Protein AF-A0A1T4NR89-F1 (afdb_monomer_lite)

Sequence (50 aa):
MDVQVGDEVRQGDVIGAVGATGRATGPHLHWGMNWLTVRIDPLLVLERGG

Structure (mmCIF, N/CA/C/O backbone):
data_AF-A0A1T4NR89-F1
#
_entry.id   AF-A0A1T4NR89-F1
#
loop_
_atom_site.group_PDB
_atom_site.id
_atom_site.type_symbol
_atom_site.label_atom_id
_atom_site.label_alt_id
_atom_site.label_comp_id
_atom_site.label_asym_id
_atom_site.label_entity_id
_atom_site.label_seq_id
_atom_site.pdbx_PDB_ins_code
_atom_site.Cartn_x
_atom_site.Cartn_y
_atom_site.Cartn_z
_atom_site.occupancy
_atom_site.B_iso_or_equiv
_atom_site.auth_seq_id
_atom_site.auth_comp_id
_atom_site.auth_asym_id
_atom_site.auth_atom_id
_atom_site.pdbx_PDB_model_num
ATOM 1 N N . MET A 1 1 ? -7.647 -10.376 5.794 1.00 73.12 1 MET A N 1
ATOM 2 C CA . MET A 1 1 ? -7.849 -9.319 4.786 1.00 73.12 1 MET A CA 1
ATOM 3 C C . MET A 1 1 ? -9.314 -8.998 4.839 1.00 73.12 1 MET A C 1
ATOM 5 O O . MET A 1 1 ? -10.101 -9.936 4.832 1.00 73.12 1 MET A O 1
ATOM 9 N N . ASP A 1 2 ? -9.643 -7.721 4.982 1.00 90.69 2 ASP A N 1
ATOM 10 C CA . ASP A 1 2 ? -11.017 -7.295 5.272 1.00 90.69 2 ASP A CA 1
ATOM 11 C C . ASP A 1 2 ? -11.855 -7.129 3.990 1.00 90.69 2 ASP A C 1
ATOM 13 O O . ASP A 1 2 ? -13.048 -6.865 4.060 1.00 90.69 2 ASP A O 1
ATOM 17 N N . VAL A 1 3 ? -11.229 -7.352 2.827 1.00 96.31 3 VAL A N 1
ATOM 18 C CA . VAL A 1 3 ? -11.832 -7.407 1.487 1.00 96.31 3 VAL A CA 1
ATOM 19 C C . VAL A 1 3 ? -11.350 -8.646 0.727 1.00 96.31 3 VAL A C 1
ATOM 21 O O . VAL A 1 3 ? -10.313 -9.234 1.062 1.00 96.31 3 VAL A O 1
ATOM 24 N N . GLN A 1 4 ? -12.076 -9.019 -0.325 1.00 97.00 4 GLN A N 1
ATOM 25 C CA . GLN A 1 4 ? -11.787 -10.147 -1.216 1.00 97.00 4 GLN A CA 1
ATOM 26 C C . GLN A 1 4 ? -11.747 -9.713 -2.695 1.00 97.00 4 GLN A C 1
ATOM 28 O O . GLN A 1 4 ? -12.196 -8.635 -3.081 1.00 97.00 4 GLN A O 1
ATOM 33 N N . VAL A 1 5 ? -11.160 -10.558 -3.550 1.00 96.62 5 VAL A N 1
ATOM 34 C CA . VAL A 1 5 ? -11.071 -10.284 -4.994 1.00 96.62 5 VAL A CA 1
ATOM 35 C C . VAL A 1 5 ? -12.474 -10.207 -5.591 1.00 96.62 5 VAL A C 1
ATOM 37 O O . VAL A 1 5 ? -13.247 -11.153 -5.479 1.00 96.62 5 VAL A O 1
ATOM 40 N N . GLY A 1 6 ? -12.754 -9.099 -6.274 1.00 97.38 6 GLY A N 1
ATOM 41 C CA . GLY A 1 6 ? -14.053 -8.827 -6.888 1.00 97.38 6 GLY A CA 1
ATOM 42 C C . GLY A 1 6 ? -14.926 -7.857 -6.093 1.00 97.38 6 GLY A C 1
ATOM 43 O O . GLY A 1 6 ? -15.915 -7.386 -6.647 1.00 97.38 6 GLY A O 1
ATOM 44 N N . ASP A 1 7 ? -14.554 -7.510 -4.858 1.00 97.75 7 ASP A N 1
ATOM 45 C CA . ASP A 1 7 ? -15.259 -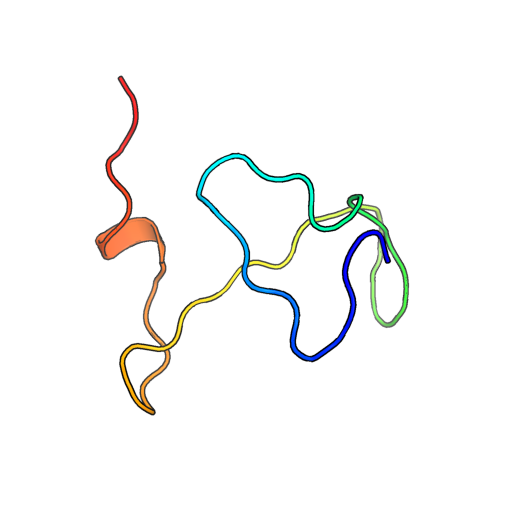6.473 -4.106 1.00 97.75 7 ASP A CA 1
ATOM 46 C C . ASP A 1 7 ? -15.038 -5.089 -4.739 1.00 97.75 7 ASP A C 1
ATOM 48 O O . ASP A 1 7 ? -13.915 -4.704 -5.082 1.00 97.75 7 ASP A O 1
ATOM 52 N N . GLU A 1 8 ? -16.118 -4.317 -4.860 1.00 97.50 8 GLU A N 1
ATOM 53 C CA . GLU A 1 8 ? -16.050 -2.885 -5.145 1.00 97.50 8 GLU A CA 1
ATOM 54 C C . GLU A 1 8 ? -15.786 -2.127 -3.837 1.00 97.50 8 GLU A C 1
ATOM 56 O O . GLU A 1 8 ? -16.508 -2.310 -2.857 1.00 97.50 8 GLU A O 1
ATOM 61 N N . VAL A 1 9 ? -14.767 -1.264 -3.823 1.00 96.38 9 VAL A N 1
ATOM 62 C CA . VAL A 1 9 ? -14.381 -0.457 -2.654 1.00 96.38 9 VAL A CA 1
ATOM 63 C C . VAL A 1 9 ? -14.560 1.029 -2.938 1.00 96.38 9 VAL A C 1
ATOM 65 O O . VAL A 1 9 ? -14.351 1.497 -4.060 1.00 96.38 9 VAL A O 1
ATOM 68 N N . ARG A 1 10 ? -14.922 1.792 -1.910 1.00 97.12 10 ARG A N 1
ATOM 69 C CA . ARG A 1 10 ? -15.096 3.245 -1.953 1.00 97.12 10 ARG A CA 1
ATOM 70 C C . ARG A 1 10 ? -14.001 3.937 -1.152 1.00 97.12 10 ARG A C 1
ATOM 72 O O . ARG A 1 10 ? -13.366 3.357 -0.273 1.00 97.12 10 ARG A O 1
ATOM 79 N N . GLN A 1 11 ? -13.759 5.210 -1.462 1.00 94.25 11 GLN A N 1
ATOM 80 C CA . GLN A 1 11 ? -12.810 6.010 -0.692 1.00 94.25 11 GLN A CA 1
ATOM 81 C C . GLN A 1 11 ? -13.238 6.059 0.781 1.00 94.25 11 GLN A C 1
ATOM 83 O O . GLN A 1 11 ? -14.369 6.427 1.087 1.00 94.25 11 GLN A O 1
ATOM 88 N N . GLY A 1 12 ? -12.308 5.719 1.675 1.00 93.75 12 GLY A N 1
ATOM 89 C CA . GLY A 1 12 ? -12.546 5.660 3.119 1.00 93.75 12 GLY A CA 1
ATOM 90 C C . GLY A 1 12 ? -12.846 4.259 3.655 1.00 93.75 12 GLY A C 1
ATOM 91 O O . GLY A 1 12 ? -12.782 4.072 4.869 1.00 93.75 12 GLY A O 1
ATOM 92 N N . ASP A 1 13 ? -13.103 3.274 2.790 1.00 97.06 13 ASP A N 1
ATOM 93 C CA . ASP A 1 13 ? -13.324 1.897 3.229 1.00 97.06 13 ASP A CA 1
ATOM 94 C C . ASP A 1 13 ? -12.047 1.287 3.829 1.00 97.06 13 ASP A C 1
ATOM 96 O O . ASP A 1 13 ? -10.929 1.475 3.334 1.00 97.06 13 ASP A O 1
ATOM 100 N N . VAL A 1 14 ? -12.216 0.515 4.904 1.00 96.06 14 VAL A N 1
ATOM 101 C CA . VAL A 1 14 ? -11.126 -0.249 5.518 1.00 96.06 14 VAL A CA 1
ATOM 102 C C . VAL A 1 14 ? -10.899 -1.518 4.705 1.00 96.06 14 VAL A C 1
ATOM 104 O O . VAL A 1 14 ? -11.758 -2.391 4.657 1.00 96.06 14 VAL A O 1
ATOM 107 N N . ILE A 1 15 ? -9.720 -1.631 4.094 1.00 96.00 15 ILE A N 1
ATOM 108 C CA . ILE A 1 15 ? -9.349 -2.781 3.247 1.00 96.00 15 ILE A CA 1
ATOM 109 C C . ILE A 1 15 ? -8.352 -3.740 3.919 1.00 96.00 15 ILE A C 1
ATOM 111 O O . ILE A 1 15 ? -8.032 -4.808 3.391 1.00 96.00 15 ILE A O 1
ATOM 115 N N . GLY A 1 16 ? -7.827 -3.366 5.085 1.00 95.06 16 GLY A N 1
ATOM 116 C CA . GLY A 1 16 ? -6.852 -4.151 5.829 1.00 95.06 16 GLY A CA 1
ATOM 117 C C . GLY A 1 16 ? -6.134 -3.350 6.911 1.00 95.06 16 GLY A C 1
ATOM 1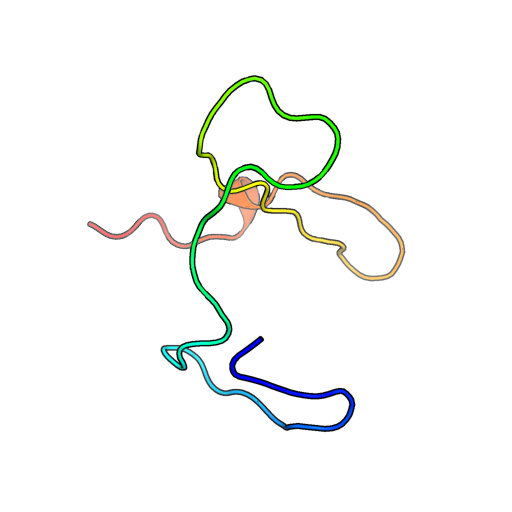18 O O . GLY A 1 16 ? -6.245 -2.126 6.989 1.00 95.06 16 GLY A O 1
ATOM 119 N N . ALA A 1 17 ? -5.338 -4.057 7.710 1.00 95.81 17 ALA A N 1
ATOM 120 C CA . ALA A 1 17 ? -4.464 -3.478 8.724 1.00 95.81 17 ALA A CA 1
ATOM 121 C C . ALA A 1 17 ? -2.995 -3.448 8.266 1.00 95.81 17 ALA A C 1
ATOM 123 O O . ALA A 1 17 ? -2.536 -4.314 7.518 1.00 95.81 17 ALA A O 1
ATOM 124 N N . VAL A 1 18 ? -2.238 -2.469 8.769 1.00 96.81 18 VAL A N 1
ATOM 125 C CA . VAL A 1 18 ? -0.772 -2.433 8.640 1.00 96.81 18 VAL A CA 1
ATOM 126 C C . VAL A 1 18 ? -0.158 -3.648 9.339 1.00 96.81 18 VAL A C 1
ATOM 128 O O . VAL A 1 18 ? -0.646 -4.096 10.376 1.00 96.81 18 VAL A O 1
ATOM 131 N N . GLY A 1 19 ? 0.943 -4.166 8.795 1.00 96.19 19 GLY A N 1
ATOM 132 C CA . GLY A 1 19 ? 1.625 -5.329 9.351 1.00 96.19 19 GLY A CA 1
ATOM 133 C C . GLY A 1 19 ? 3.119 -5.362 9.045 1.00 96.19 19 GLY A C 1
ATOM 134 O O . GLY A 1 19 ? 3.716 -4.372 8.628 1.00 96.19 19 GLY A O 1
ATOM 135 N N . ALA A 1 20 ? 3.718 -6.528 9.281 1.00 97.56 20 ALA A N 1
ATOM 136 C CA . ALA A 1 20 ? 5.143 -6.800 9.069 1.00 97.56 20 ALA A CA 1
ATOM 137 C C . ALA A 1 20 ? 5.379 -8.199 8.465 1.00 97.56 20 ALA A C 1
ATOM 139 O O . ALA A 1 20 ? 6.407 -8.828 8.700 1.00 97.56 20 ALA A O 1
ATOM 140 N N . THR A 1 21 ? 4.404 -8.736 7.730 1.00 94.75 21 THR A N 1
ATOM 141 C CA . THR A 1 21 ? 4.522 -10.053 7.090 1.00 94.75 21 THR A CA 1
ATOM 142 C C . THR A 1 21 ? 5.431 -9.998 5.858 1.00 94.75 21 THR A C 1
ATOM 144 O O . THR A 1 21 ? 5.443 -9.001 5.139 1.00 94.75 21 THR A O 1
ATOM 147 N N . GLY A 1 22 ? 6.140 -11.091 5.557 1.00 92.94 22 GLY A N 1
ATOM 148 C CA . GLY A 1 22 ? 7.048 -11.173 4.407 1.00 92.94 22 GLY A CA 1
ATOM 149 C C . GLY A 1 22 ? 8.442 -10.621 4.717 1.00 92.94 22 GLY A C 1
ATOM 150 O O . GLY A 1 22 ? 8.979 -10.842 5.799 1.00 92.94 22 GLY A O 1
ATOM 151 N N . ARG A 1 23 ? 9.065 -9.931 3.754 1.00 96.06 23 ARG A N 1
ATOM 152 C CA . ARG A 1 23 ? 10.408 -9.351 3.920 1.00 96.06 23 ARG A CA 1
ATOM 153 C C . ARG A 1 23 ? 10.306 -7.953 4.528 1.00 96.06 23 ARG A C 1
ATOM 155 O O . ARG A 1 23 ? 10.361 -6.960 3.810 1.00 96.06 23 ARG A O 1
ATOM 162 N N . ALA A 1 24 ? 10.152 -7.899 5.844 1.00 97.00 24 ALA A N 1
ATOM 163 C CA . ALA A 1 24 ? 10.039 -6.666 6.614 1.00 97.00 24 ALA A CA 1
ATOM 1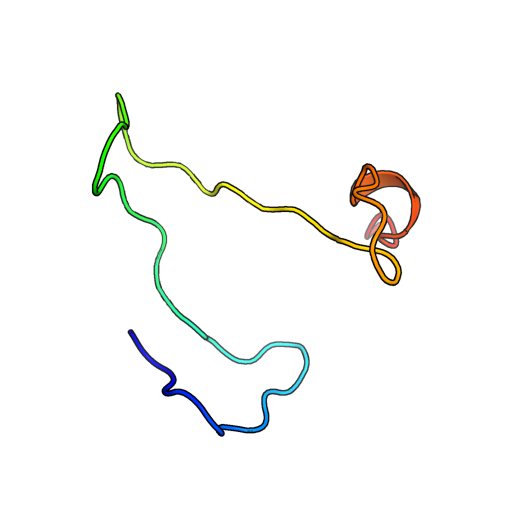64 C C . ALA A 1 24 ? 10.932 -6.725 7.862 1.00 97.00 24 ALA A C 1
ATOM 166 O O . ALA A 1 24 ? 11.091 -7.783 8.462 1.00 97.00 24 ALA A O 1
ATOM 167 N N . THR A 1 25 ? 11.501 -5.588 8.267 1.00 96.94 25 THR A N 1
ATOM 168 C CA . THR A 1 25 ? 12.249 -5.447 9.534 1.00 96.94 25 THR A CA 1
ATOM 169 C C . THR A 1 25 ? 11.373 -4.962 10.693 1.00 96.94 25 THR A C 1
ATOM 171 O O . THR A 1 25 ? 11.793 -5.020 11.844 1.00 96.94 25 THR A O 1
ATOM 174 N N . GLY A 1 26 ? 10.156 -4.495 10.404 1.00 97.00 26 GLY A N 1
ATOM 175 C CA . GLY A 1 26 ? 9.177 -4.016 11.378 1.00 97.00 26 GLY A CA 1
ATOM 176 C C . GLY A 1 26 ? 7.882 -3.538 10.704 1.00 97.00 26 GLY A C 1
ATOM 177 O O . GLY A 1 26 ? 7.802 -3.559 9.469 1.00 97.00 26 GLY A O 1
ATOM 178 N N . PRO A 1 27 ? 6.864 -3.123 11.485 1.00 97.69 27 PRO A N 1
ATOM 179 C CA . PRO A 1 27 ? 5.571 -2.689 10.957 1.00 9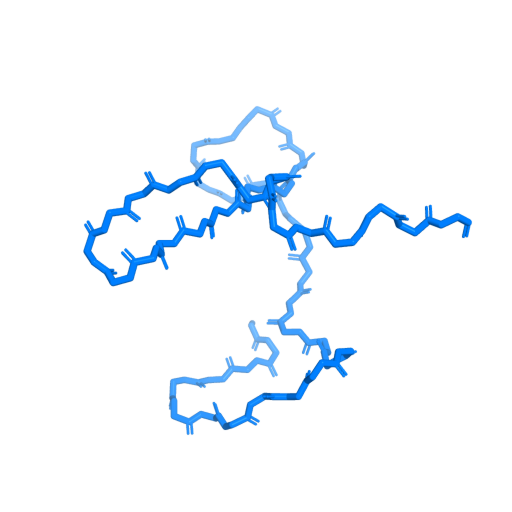7.69 27 PRO A CA 1
ATOM 180 C C . PRO A 1 27 ? 5.686 -1.441 10.082 1.00 97.69 27 PRO A C 1
ATOM 182 O O . PRO A 1 27 ? 6.197 -0.414 10.523 1.00 97.69 27 PRO A O 1
ATOM 185 N N . HIS A 1 28 ? 5.201 -1.526 8.845 1.00 97.06 28 HIS A N 1
ATOM 186 C CA . HIS A 1 28 ? 5.150 -0.394 7.921 1.00 97.06 28 HIS A CA 1
ATOM 187 C C . HIS A 1 28 ? 4.097 -0.619 6.831 1.00 97.06 28 HIS A C 1
ATOM 189 O O . HIS A 1 28 ? 3.697 -1.750 6.553 1.00 97.06 28 HIS A O 1
ATOM 195 N N . LEU A 1 29 ? 3.667 0.468 6.189 1.00 95.00 29 LEU A N 1
ATOM 196 C CA . LEU A 1 29 ? 2.827 0.423 4.997 1.00 95.00 29 LEU A CA 1
ATOM 197 C C . LEU A 1 29 ? 3.699 0.643 3.761 1.00 95.00 29 LEU A C 1
ATOM 199 O O . LEU A 1 29 ? 4.318 1.695 3.613 1.00 95.00 29 LEU A O 1
ATOM 203 N N . HIS A 1 30 ? 3.717 -0.328 2.851 1.00 94.06 30 HIS A N 1
ATOM 204 C CA . HIS A 1 30 ? 4.169 -0.087 1.487 1.00 94.06 30 HIS A CA 1
ATOM 205 C C . HIS A 1 30 ? 2.965 0.305 0.634 1.00 94.06 30 HIS A C 1
ATOM 207 O O . HIS A 1 30 ? 2.039 -0.487 0.471 1.00 94.06 30 HIS A O 1
ATOM 213 N N . TRP A 1 31 ? 2.989 1.506 0.066 1.00 92.69 31 TRP A N 1
ATOM 214 C CA . TRP A 1 31 ? 1.938 1.995 -0.816 1.00 92.69 31 TRP A CA 1
ATOM 215 C C . TRP A 1 31 ? 2.540 2.472 -2.139 1.00 92.69 31 TRP A C 1
ATOM 217 O O . TRP A 1 31 ? 3.615 3.069 -2.172 1.00 92.69 31 TRP A O 1
ATOM 227 N N . GLY A 1 32 ? 1.879 2.148 -3.247 1.00 94.69 32 GLY A N 1
ATOM 228 C CA . GLY A 1 32 ? 2.356 2.453 -4.589 1.00 94.69 32 GLY A CA 1
ATOM 229 C C . GLY A 1 32 ? 1.211 2.521 -5.588 1.00 94.69 32 GLY A C 1
ATOM 230 O O . GLY A 1 32 ? 0.148 1.949 -5.359 1.00 94.69 32 GLY A O 1
ATOM 231 N N . MET A 1 33 ? 1.453 3.207 -6.701 1.00 95.69 33 MET A N 1
ATOM 232 C CA . MET A 1 33 ? 0.457 3.469 -7.732 1.00 95.69 33 MET A CA 1
ATOM 233 C C . MET A 1 33 ? 1.035 3.188 -9.116 1.00 95.69 33 MET A C 1
ATOM 235 O O . MET A 1 33 ? 2.201 3.484 -9.391 1.00 95.69 33 MET A O 1
ATOM 239 N N . ASN A 1 34 ? 0.184 2.656 -9.990 1.00 95.81 34 ASN A N 1
ATOM 240 C CA . ASN A 1 34 ? 0.443 2.599 -11.418 1.00 95.81 34 ASN A CA 1
ATOM 241 C C . ASN A 1 34 ? -0.560 3.504 -12.137 1.00 95.81 34 ASN A C 1
ATOM 243 O O . ASN A 1 34 ? -1.761 3.409 -11.888 1.00 95.81 34 ASN A O 1
ATOM 247 N N . TRP A 1 35 ? -0.071 4.347 -13.044 1.00 94.75 35 TRP A N 1
ATOM 248 C CA . TRP A 1 35 ? -0.897 4.980 -14.063 1.00 94.75 35 TRP A CA 1
ATOM 249 C C . TRP A 1 35 ? -0.811 4.127 -15.323 1.00 94.75 35 TRP A C 1
ATOM 251 O O . TRP A 1 35 ? 0.246 4.046 -15.957 1.00 94.75 35 TRP A O 1
ATOM 261 N N . LEU A 1 36 ? -1.905 3.441 -15.658 1.00 94.75 36 LEU A N 1
ATOM 262 C CA . LEU A 1 36 ? -1.893 2.357 -16.643 1.00 94.75 36 LEU A CA 1
ATOM 263 C C . LEU A 1 36 ? -0.823 1.312 -16.266 1.00 94.75 36 LEU A C 1
ATOM 265 O O . LEU A 1 36 ? -0.892 0.702 -15.201 1.00 94.75 36 LEU A O 1
ATOM 269 N N . THR A 1 37 ? 0.183 1.115 -17.116 1.00 96.56 37 THR A N 1
ATOM 270 C CA . THR A 1 37 ? 1.283 0.164 -16.908 1.00 96.56 37 THR A CA 1
ATOM 271 C C . THR A 1 37 ? 2.546 0.809 -16.336 1.00 96.56 37 THR A C 1
ATOM 273 O O . THR A 1 37 ? 3.568 0.138 -16.216 1.00 96.56 37 THR A O 1
ATOM 276 N N . VAL A 1 38 ? 2.515 2.106 -16.013 1.00 96.94 38 VAL A N 1
ATOM 277 C CA . VAL A 1 38 ? 3.687 2.858 -15.553 1.00 96.94 38 VAL A CA 1
ATOM 278 C C . VAL A 1 38 ? 3.589 3.106 -14.057 1.00 96.94 38 VAL A C 1
ATOM 280 O O . VAL A 1 38 ? 2.616 3.685 -13.579 1.00 96.94 38 VAL A O 1
ATOM 283 N N . ARG A 1 39 ? 4.621 2.709 -13.312 1.00 96.69 39 ARG A N 1
ATOM 284 C CA . ARG A 1 39 ? 4.734 3.044 -11.892 1.00 96.69 39 ARG A CA 1
ATOM 285 C C . ARG A 1 39 ? 5.112 4.514 -11.739 1.00 96.69 39 ARG A C 1
ATOM 287 O O . ARG A 1 39 ? 6.097 4.955 -12.326 1.00 96.69 39 ARG A O 1
ATOM 294 N N . ILE A 1 40 ? 4.353 5.244 -10.930 1.00 95.38 40 ILE A N 1
ATOM 295 C CA . ILE A 1 40 ? 4.602 6.658 -10.629 1.00 95.38 40 ILE A CA 1
ATOM 296 C C . ILE A 1 40 ? 4.739 6.865 -9.121 1.00 95.38 40 ILE A C 1
ATOM 298 O O . ILE A 1 40 ? 4.306 6.020 -8.335 1.00 95.38 40 ILE A O 1
ATOM 302 N N . ASP A 1 41 ? 5.346 7.984 -8.721 1.00 94.81 41 ASP A N 1
ATOM 303 C CA . ASP A 1 41 ? 5.328 8.427 -7.326 1.00 94.81 41 ASP A CA 1
ATOM 304 C C . ASP A 1 41 ? 3.892 8.846 -6.949 1.00 94.81 41 ASP A C 1
ATOM 306 O O . ASP A 1 41 ? 3.379 9.818 -7.518 1.00 94.81 41 ASP A O 1
ATOM 310 N N . PRO A 1 42 ? 3.223 8.141 -6.013 1.00 93.38 42 PRO A N 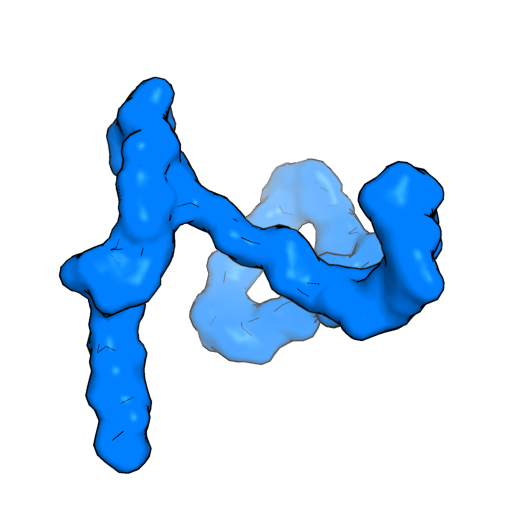1
ATOM 311 C CA . PRO A 1 42 ? 1.855 8.469 -5.619 1.00 93.38 42 PRO A CA 1
ATOM 312 C C . PRO A 1 42 ? 1.708 9.882 -5.036 1.00 93.38 42 PRO A C 1
ATOM 314 O O . PRO A 1 42 ? 0.635 10.475 -5.129 1.00 93.38 42 PRO A O 1
ATOM 317 N N . LEU A 1 43 ? 2.772 10.452 -4.455 1.00 92.38 43 LEU A N 1
ATOM 318 C CA . LEU A 1 43 ? 2.730 11.784 -3.845 1.00 92.38 43 LEU A CA 1
ATOM 319 C C . LEU A 1 43 ? 2.581 12.916 -4.871 1.00 92.38 43 LEU A C 1
ATOM 321 O O . LEU A 1 43 ? 2.275 14.040 -4.480 1.00 92.38 43 LEU A O 1
ATOM 325 N N . LEU A 1 44 ? 2.785 12.640 -6.164 1.00 91.62 44 LEU A N 1
ATOM 326 C CA . LEU A 1 44 ? 2.577 13.618 -7.236 1.00 91.62 44 LEU A CA 1
ATOM 327 C C . LEU A 1 44 ? 1.096 13.855 -7.554 1.00 91.62 44 LEU A C 1
ATOM 329 O O . LEU A 1 44 ? 0.767 14.877 -8.150 1.00 91.62 44 LEU A O 1
ATOM 333 N N . VAL A 1 45 ? 0.221 12.911 -7.196 1.00 90.00 45 VAL A N 1
ATOM 334 C CA . VAL A 1 45 ? -1.212 12.951 -7.537 1.00 90.00 45 VAL A CA 1
ATOM 335 C C . VAL A 1 45 ? -2.124 13.014 -6.320 1.00 90.00 45 VAL A C 1
ATOM 337 O O . VAL A 1 45 ? -3.310 13.302 -6.461 1.00 90.00 45 VAL A O 1
ATOM 340 N N . LEU A 1 46 ? -1.596 12.741 -5.128 1.00 86.94 46 LEU A N 1
ATOM 341 C CA . LEU A 1 46 ? -2.342 12.973 -3.907 1.00 86.94 46 LEU A CA 1
ATOM 342 C C . LEU A 1 46 ? -2.528 14.462 -3.672 1.00 86.94 46 LEU A C 1
ATOM 344 O O . LEU A 1 46 ? -1.571 15.239 -3.673 1.00 86.94 46 LEU A O 1
ATOM 348 N N . GLU A 1 47 ? -3.761 14.828 -3.356 1.00 82.44 47 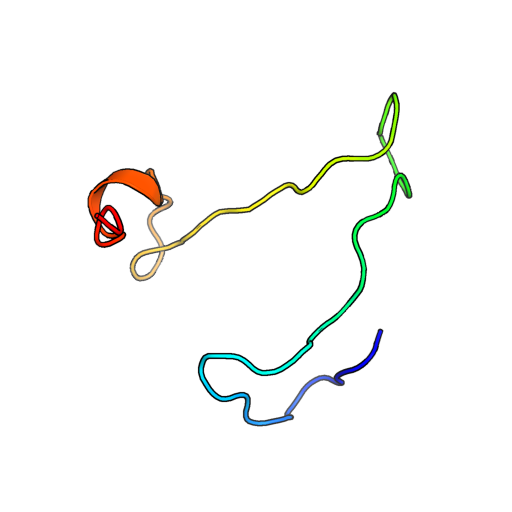GLU A N 1
ATOM 349 C CA . GLU A 1 47 ? -4.012 16.090 -2.694 1.00 82.44 47 GLU A CA 1
ATOM 350 C C . GLU A 1 47 ? -3.278 16.079 -1.348 1.00 82.44 47 GLU A C 1
ATOM 352 O O . GLU A 1 47 ? -3.453 15.180 -0.518 1.00 82.44 47 GLU A O 1
ATOM 357 N N . ARG A 1 48 ? -2.403 17.065 -1.140 1.00 75.31 48 ARG A N 1
ATOM 358 C CA . ARG A 1 48 ? -1.835 17.298 0.183 1.00 75.31 48 ARG A CA 1
ATOM 359 C C . ARG A 1 48 ? -2.954 17.880 1.032 1.00 75.31 48 ARG A C 1
ATOM 361 O O . ARG A 1 48 ? -3.276 19.052 0.875 1.00 75.31 48 ARG A O 1
ATOM 368 N N . GLY A 1 49 ? -3.546 17.048 1.885 1.00 66.31 49 GLY A N 1
ATOM 369 C CA . GLY A 1 49 ? -4.488 17.514 2.897 1.00 66.31 49 GLY A CA 1
ATOM 370 C C . GLY A 1 49 ? -3.846 18.638 3.708 1.00 66.31 49 GLY A C 1
ATOM 371 O O . GLY A 1 49 ? -2.745 18.460 4.239 1.00 66.31 49 GLY A O 1
ATOM 372 N N . GLY A 1 50 ? -4.499 19.800 3.710 1.00 48.22 50 GLY A N 1
ATOM 373 C CA . GLY A 1 50 ? -4.256 20.869 4.677 1.00 48.22 50 GLY A CA 1
ATOM 374 C C . GLY A 1 50 ? -4.854 20.527 6.031 1.00 48.22 50 GLY A C 1
ATOM 375 O O . GLY A 1 50 ? -5.847 19.764 6.057 1.00 48.22 50 GLY A O 1
#

Secondary structure (DSSP, 8-state):
--S-TT----TT------B--SS-SS-B----EEETTEEE-GGGTS----

InterPro domains:
  IPR011055 Duplicated hybrid motif [G3DSA:2.70.70.10] (1-48)
  IPR011055 Duplicated hybrid motif [SSF51261] (2-46)
  IPR016047 M23ase, beta-sheet core domain [PF01551] (2-42)
  IPR050570 Bacterial cell wall metabolism enzyme [PTHR21666] (2-47)

Organism: NCBI:txid1122188

Radius of gyration: 13.59 Å; chains: 1; bounding box: 28×32×28 Å

pLDDT: mean 92.65, std 8.93, range [48.22, 97.75]

Foldseek 3Di:
DQDDPPDDDDPPDDPDDFFAPDPGPTTDDDDWDDDVPRTDDVVVPDDPDD